Protein AF-A0A257EU86-F1 (afdb_monomer)

Structure (mmCIF, N/CA/C/O backbone):
data_AF-A0A257EU86-F1
#
_entry.id   AF-A0A257EU86-F1
#
loop_
_atom_site.group_PDB
_atom_site.id
_atom_site.type_symbol
_atom_site.label_atom_id
_atom_site.label_alt_id
_atom_site.label_comp_id
_atom_site.label_asym_id
_atom_site.label_entity_id
_atom_site.label_seq_id
_atom_site.pdbx_PDB_ins_code
_atom_site.Cartn_x
_atom_site.Cartn_y
_atom_site.Cartn_z
_atom_site.occupancy
_atom_site.B_iso_or_equiv
_atom_site.auth_seq_id
_atom_site.auth_comp_id
_atom_site.auth_asym_id
_atom_site.auth_atom_id
_atom_site.pdbx_PDB_model_num
ATOM 1 N N . GLN A 1 1 ? -18.609 0.715 5.852 1.00 55.66 1 GLN A N 1
ATOM 2 C CA . GLN A 1 1 ? -18.589 -0.524 5.042 1.00 55.66 1 GLN A CA 1
ATOM 3 C C . GLN A 1 1 ? -19.682 -0.435 3.979 1.00 55.66 1 GLN A C 1
ATOM 5 O O . GLN A 1 1 ? -20.826 -0.751 4.263 1.00 55.66 1 GLN A O 1
ATOM 10 N N . GLY A 1 2 ? -19.374 0.099 2.792 1.00 81.19 2 GLY A N 1
ATOM 11 C CA . GLY A 1 2 ? -20.399 0.385 1.772 1.00 81.19 2 GLY A CA 1
ATOM 12 C C . GLY A 1 2 ? -20.767 -0.801 0.871 1.00 81.19 2 GLY A C 1
ATOM 13 O O . GLY A 1 2 ? -21.903 -0.881 0.416 1.00 81.19 2 GLY A O 1
ATOM 14 N N . LEU A 1 3 ? -19.828 -1.725 0.640 1.00 92.44 3 LEU A N 1
ATOM 15 C CA . LEU A 1 3 ? -19.941 -2.770 -0.389 1.00 92.44 3 LEU A CA 1
ATOM 16 C C . LEU A 1 3 ? -20.330 -4.156 0.150 1.00 92.44 3 LEU A C 1
ATOM 18 O O . LEU A 1 3 ? -20.847 -4.980 -0.598 1.00 92.44 3 LEU A O 1
ATOM 22 N N . VAL A 1 4 ? -20.174 -4.390 1.457 1.00 91.38 4 VAL A N 1
ATOM 23 C CA . VAL A 1 4 ? -20.479 -5.679 2.110 1.00 91.38 4 VAL A CA 1
ATOM 24 C C . VAL A 1 4 ? -21.932 -6.108 1.881 1.00 91.38 4 VAL A C 1
ATOM 26 O O . VAL A 1 4 ? -22.194 -7.274 1.611 1.00 91.38 4 VAL A O 1
ATOM 29 N N . LYS A 1 5 ? -22.878 -5.158 1.890 1.00 93.75 5 LYS A N 1
ATOM 30 C CA . LYS A 1 5 ? -24.306 -5.410 1.611 1.00 93.75 5 LYS A CA 1
ATOM 31 C C . LYS A 1 5 ? -24.586 -5.970 0.209 1.00 93.75 5 LYS A C 1
ATOM 33 O O . LYS A 1 5 ? -25.672 -6.478 -0.036 1.00 93.75 5 LYS A O 1
ATOM 38 N N . HIS A 1 6 ? -23.623 -5.854 -0.702 1.00 95.69 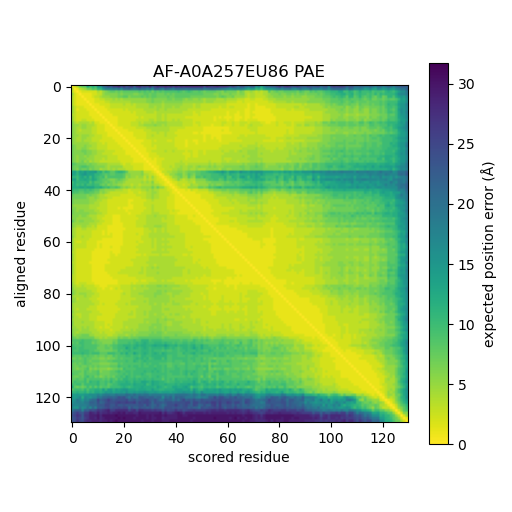6 HIS A N 1
ATOM 39 C CA . HIS A 1 6 ? -23.686 -6.385 -2.061 1.00 95.69 6 HIS A CA 1
ATOM 40 C C . HIS A 1 6 ? -22.841 -7.651 -2.238 1.00 95.69 6 HIS A C 1
ATOM 42 O O . HIS A 1 6 ? -22.692 -8.113 -3.363 1.00 95.69 6 HIS A O 1
ATOM 48 N N . ASN A 1 7 ? -22.284 -8.202 -1.153 1.00 94.81 7 ASN A N 1
ATOM 49 C CA . ASN A 1 7 ? -21.371 -9.342 -1.189 1.00 94.81 7 ASN A CA 1
ATOM 50 C C . ASN A 1 7 ? -20.125 -9.090 -2.066 1.00 94.81 7 ASN A C 1
ATOM 52 O O . ASN A 1 7 ? -19.689 -9.961 -2.814 1.00 94.81 7 ASN A O 1
ATOM 56 N N . ILE A 1 8 ? -19.572 -7.872 -1.993 1.00 96.38 8 ILE A N 1
ATOM 57 C CA . ILE A 1 8 ? -18.356 -7.470 -2.714 1.00 96.38 8 ILE A CA 1
ATOM 58 C C . ILE A 1 8 ? -17.229 -7.236 -1.701 1.00 96.38 8 ILE A C 1
ATOM 60 O O . ILE A 1 8 ? -17.312 -6.321 -0.874 1.00 96.38 8 ILE A O 1
ATOM 64 N N . GLY A 1 9 ? -16.184 -8.064 -1.787 1.00 95.12 9 GLY A N 1
ATOM 65 C CA . GLY A 1 9 ? -14.918 -7.888 -1.072 1.00 95.12 9 GLY A CA 1
ATOM 66 C C . GLY A 1 9 ? -14.025 -6.836 -1.735 1.00 95.12 9 GLY A C 1
ATOM 67 O O . GLY A 1 9 ? -14.156 -6.559 -2.928 1.00 95.12 9 GLY A O 1
ATOM 68 N N . VAL A 1 10 ? -13.125 -6.232 -0.958 1.00 96.31 10 VAL A N 1
ATOM 69 C CA . VAL A 1 10 ? -12.131 -5.269 -1.452 1.00 96.31 10 VAL A CA 1
ATOM 70 C C . VAL A 1 10 ? -10.781 -5.530 -0.804 1.00 96.31 10 VAL A C 1
ATOM 72 O O . VAL A 1 10 ? -10.711 -5.801 0.393 1.00 96.31 10 VAL A O 1
ATOM 75 N N . SER A 1 11 ? -9.722 -5.371 -1.591 1.00 97.62 11 SER A N 1
ATOM 76 C CA . SER A 1 11 ? -8.340 -5.521 -1.145 1.00 97.62 11 SER A CA 1
ATOM 77 C C . SER A 1 11 ? -7.503 -4.343 -1.632 1.00 97.62 11 SER A C 1
ATOM 79 O O . SER A 1 11 ? -7.744 -3.803 -2.714 1.00 97.62 11 SER A O 1
ATOM 81 N N . VAL A 1 12 ? -6.495 -3.965 -0.852 1.00 98.06 12 VAL A N 1
ATOM 82 C CA . VAL A 1 12 ? -5.415 -3.068 -1.260 1.00 98.06 12 VAL A CA 1
ATOM 83 C C . VAL A 1 12 ? -4.122 -3.871 -1.374 1.00 98.06 12 VAL A C 1
ATOM 85 O O . VAL A 1 12 ? -3.686 -4.529 -0.428 1.00 98.06 12 VAL A O 1
ATOM 88 N N . LEU A 1 13 ? -3.524 -3.833 -2.562 1.00 98.38 13 LEU A N 1
ATOM 89 C CA . LEU A 1 13 ? -2.209 -4.404 -2.826 1.00 98.38 13 LEU A CA 1
ATOM 90 C C . LEU A 1 13 ? -1.143 -3.347 -2.539 1.00 98.38 13 LEU A C 1
ATOM 92 O O . LEU A 1 13 ? -1.171 -2.272 -3.138 1.00 98.38 13 LEU A O 1
ATOM 96 N N . CYS A 1 14 ? -0.188 -3.670 -1.671 1.00 97.81 14 CYS A N 1
ATOM 97 C CA . CYS A 1 14 ? 0.927 -2.793 -1.317 1.00 97.81 14 CYS A CA 1
ATOM 98 C C . CYS A 1 14 ? 2.256 -3.477 -1.677 1.00 97.81 14 CYS A C 1
ATOM 100 O O . CYS A 1 14 ? 2.891 -4.080 -0.806 1.00 97.81 14 CYS A O 1
ATOM 102 N N . PRO A 1 15 ? 2.673 -3.448 -2.955 1.00 96.12 15 PRO A N 1
ATOM 103 C CA . PRO A 1 15 ? 3.945 -4.018 -3.357 1.00 96.12 15 PRO A CA 1
ATOM 104 C C . PRO A 1 15 ? 5.101 -3.055 -3.045 1.00 96.12 15 PRO A C 1
ATOM 106 O O . PRO A 1 15 ? 4.916 -1.839 -3.021 1.00 96.12 15 PRO A O 1
ATOM 109 N N . ALA A 1 16 ? 6.300 -3.603 -2.848 1.00 94.94 16 ALA A N 1
ATOM 110 C CA . ALA A 1 16 ? 7.552 -2.857 -2.880 1.00 94.94 16 ALA A CA 1
ATOM 111 C C . ALA A 1 16 ? 8.192 -2.969 -4.280 1.00 94.94 16 ALA A C 1
ATOM 113 O O . ALA A 1 16 ? 7.577 -2.584 -5.274 1.00 94.94 16 ALA A O 1
ATOM 114 N N . ASN A 1 17 ? 9.418 -3.484 -4.381 1.00 96.94 17 ASN A N 1
ATOM 115 C CA . ASN A 1 17 ? 10.158 -3.528 -5.639 1.00 96.94 17 ASN A CA 1
ATOM 116 C C . ASN A 1 17 ? 9.654 -4.637 -6.582 1.00 96.94 17 ASN A C 1
ATOM 118 O O . ASN A 1 17 ? 9.836 -5.820 -6.301 1.00 96.94 17 ASN A O 1
ATOM 122 N N . ILE A 1 18 ? 9.088 -4.258 -7.732 1.00 97.69 18 ILE A N 1
ATOM 123 C CA . ILE A 1 18 ? 8.629 -5.184 -8.779 1.00 97.69 18 ILE A CA 1
ATOM 124 C C . ILE A 1 18 ? 9.486 -5.030 -10.025 1.00 97.69 18 ILE A C 1
ATOM 126 O O . ILE A 1 18 ? 9.720 -3.912 -10.495 1.00 97.69 18 ILE A O 1
ATOM 130 N N . LYS A 1 19 ? 9.852 -6.165 -10.626 1.00 98.00 19 LYS A N 1
ATOM 131 C CA . LYS A 1 19 ? 10.518 -6.206 -11.924 1.00 98.00 19 LYS A CA 1
ATOM 132 C C . LYS A 1 19 ? 9.551 -5.823 -13.039 1.00 98.00 19 LYS A C 1
ATOM 134 O O . LYS A 1 19 ? 8.875 -6.653 -13.638 1.00 98.00 19 LYS A O 1
ATOM 139 N N . SER A 1 20 ? 9.455 -4.519 -13.263 1.00 96.19 20 SER A N 1
ATOM 140 C CA . SER A 1 20 ? 8.508 -3.886 -14.176 1.00 96.19 20 SER A CA 1
ATOM 141 C C . SER A 1 20 ? 9.143 -2.712 -14.917 1.00 96.19 20 SER A C 1
ATOM 143 O O . SER A 1 20 ? 10.255 -2.279 -14.610 1.00 96.19 20 SER A O 1
ATOM 145 N N . ASN A 1 21 ? 8.385 -2.145 -15.854 1.00 96.00 21 ASN A N 1
ATOM 146 C CA . ASN A 1 21 ? 8.792 -0.973 -16.627 1.00 96.00 21 ASN A CA 1
ATOM 147 C C . ASN A 1 21 ? 8.389 0.348 -15.944 1.00 96.00 21 ASN A C 1
ATOM 149 O O . ASN A 1 21 ? 8.256 1.367 -16.615 1.00 96.00 21 ASN A O 1
ATOM 153 N N . ILE A 1 22 ? 8.163 0.367 -14.622 1.00 95.38 22 ILE A N 1
ATOM 154 C CA . ILE A 1 22 ? 7.715 1.581 -13.914 1.00 95.38 22 ILE A CA 1
ATOM 155 C C . ILE A 1 22 ? 8.723 2.738 -14.013 1.00 95.38 22 ILE A C 1
ATOM 157 O O . ILE A 1 22 ? 8.323 3.899 -14.004 1.00 95.38 22 ILE A O 1
ATOM 161 N N . ALA A 1 23 ? 10.011 2.435 -14.207 1.00 93.94 23 ALA A N 1
ATOM 162 C CA . ALA A 1 23 ? 11.043 3.430 -14.511 1.00 93.94 23 ALA A CA 1
ATOM 163 C C . ALA A 1 23 ? 10.736 4.256 -15.777 1.00 93.94 23 ALA A C 1
ATOM 165 O O . ALA A 1 23 ? 11.204 5.381 -15.911 1.00 93.94 23 ALA A O 1
ATOM 166 N N . GLU A 1 24 ? 9.927 3.721 -16.693 1.00 93.12 24 GLU A N 1
ATOM 167 C CA . GLU A 1 24 ? 9.566 4.349 -17.964 1.00 93.12 24 GLU A CA 1
ATOM 168 C C . GLU A 1 24 ? 8.200 5.051 -17.926 1.00 93.12 24 GLU A C 1
ATOM 170 O O . GLU A 1 24 ? 7.701 5.483 -18.966 1.00 93.12 24 GLU A O 1
ATOM 175 N N . ALA A 1 25 ? 7.571 5.175 -16.749 1.00 92.25 25 ALA A N 1
ATOM 176 C CA . ALA A 1 25 ? 6.204 5.684 -16.611 1.00 92.25 25 ALA A CA 1
ATOM 177 C C . ALA A 1 25 ? 5.997 7.078 -17.231 1.00 92.25 25 ALA A C 1
ATOM 179 O O . ALA A 1 25 ? 4.903 7.388 -17.706 1.00 92.25 25 ALA A O 1
ATOM 180 N N . SER A 1 26 ? 7.043 7.906 -17.286 1.00 89.06 26 SER A N 1
ATOM 181 C CA . SER A 1 26 ? 6.995 9.228 -17.915 1.00 89.06 26 SER A CA 1
ATOM 182 C C . SER A 1 26 ? 6.646 9.192 -19.402 1.00 89.06 26 SER A C 1
ATOM 184 O O . SER A 1 26 ? 5.953 10.090 -19.879 1.00 89.06 26 SER A O 1
ATOM 186 N N . LYS A 1 27 ? 7.027 8.130 -20.126 1.00 89.62 27 LYS A N 1
ATOM 187 C CA . LYS A 1 27 ? 6.702 7.950 -21.552 1.00 89.62 27 LYS A CA 1
ATOM 188 C C . LYS A 1 27 ? 5.196 7.844 -21.802 1.00 89.62 27 LYS A C 1
ATOM 190 O O . LYS A 1 27 ? 4.739 8.090 -22.913 1.00 89.62 27 LYS A O 1
ATOM 195 N N . LEU A 1 28 ? 4.431 7.472 -20.774 1.00 91.75 28 LEU A N 1
ATOM 196 C CA . LEU A 1 28 ? 2.979 7.320 -20.827 1.00 91.75 28 LEU A CA 1
ATOM 197 C C . LEU A 1 28 ? 2.230 8.545 -20.279 1.00 91.75 28 LEU A C 1
ATOM 199 O O . LEU A 1 28 ? 0.998 8.534 -20.259 1.00 91.75 28 LEU A O 1
ATOM 203 N N . ARG A 1 29 ? 2.928 9.600 -19.826 1.00 91.44 29 ARG A N 1
ATOM 204 C CA . ARG A 1 29 ? 2.273 10.795 -19.276 1.00 91.44 29 ARG A CA 1
ATOM 205 C C . ARG A 1 29 ? 1.476 11.516 -20.380 1.00 91.44 29 ARG A C 1
ATOM 207 O O . ARG A 1 29 ? 2.065 11.928 -21.380 1.00 91.44 29 ARG A O 1
ATOM 214 N N . PRO A 1 30 ? 0.162 11.756 -20.196 1.00 94.38 30 PRO A N 1
ATOM 215 C CA . PRO A 1 30 ? -0.616 12.545 -21.146 1.00 94.38 30 PRO A CA 1
ATOM 216 C C . PRO A 1 30 ? -0.084 13.976 -21.280 1.00 94.38 30 PRO A C 1
ATOM 218 O O . PRO A 1 30 ? 0.196 14.634 -20.277 1.00 94.38 30 PRO A O 1
ATOM 221 N N . ALA A 1 31 ? -0.030 14.490 -22.512 1.00 92.62 31 ALA A N 1
ATOM 222 C CA . ALA A 1 31 ? 0.545 15.805 -22.820 1.00 92.62 31 ALA A CA 1
ATOM 223 C C . ALA A 1 31 ? -0.099 16.966 -22.038 1.00 92.62 31 ALA A C 1
ATOM 225 O O . ALA A 1 31 ? 0.583 17.928 -21.692 1.00 92.62 31 ALA A O 1
ATOM 226 N N . ALA A 1 32 ? -1.390 16.858 -21.703 1.00 96.00 32 ALA A N 1
ATOM 227 C CA . ALA A 1 32 ? -2.111 17.853 -20.906 1.00 96.00 32 ALA A CA 1
ATOM 228 C C . ALA A 1 32 ? -1.527 18.058 -19.494 1.00 96.00 32 ALA A C 1
ATOM 230 O O . ALA A 1 32 ? -1.750 19.103 -18.891 1.00 96.00 32 ALA A O 1
ATOM 231 N N . PHE A 1 33 ? -0.772 17.086 -18.974 1.00 91.38 33 PHE A N 1
ATOM 232 C CA . PHE A 1 33 ? -0.119 17.167 -17.665 1.00 91.38 33 PHE A CA 1
ATOM 233 C C . PHE A 1 33 ? 1.342 17.637 -17.739 1.00 91.38 33 PHE A C 1
ATOM 235 O O . PHE A 1 33 ? 2.010 17.681 -16.710 1.00 91.38 33 PHE A O 1
ATOM 242 N N . GLY A 1 34 ? 1.828 18.012 -18.930 1.00 84.12 34 GLY A N 1
ATOM 243 C CA . GLY A 1 34 ? 3.113 18.684 -19.125 1.00 84.12 34 GLY A CA 1
ATOM 244 C C . GLY A 1 34 ? 4.331 17.932 -18.574 1.00 84.12 34 GLY A C 1
ATOM 245 O O . GLY A 1 34 ? 4.387 16.703 -18.574 1.00 84.12 34 GLY A O 1
ATOM 246 N N . GLN A 1 35 ? 5.335 18.695 -18.133 1.00 82.88 35 GLN A N 1
ATOM 247 C CA . GLN A 1 35 ? 6.552 18.174 -17.503 1.00 82.88 35 GLN A CA 1
ATOM 248 C C . GLN A 1 35 ? 6.301 17.827 -16.026 1.00 82.88 35 GLN A C 1
ATOM 250 O O . GLN A 1 35 ? 5.588 18.549 -15.334 1.00 82.88 35 GLN A O 1
ATOM 255 N N . SER A 1 36 ? 6.921 16.755 -15.518 1.00 84.56 36 SER A N 1
ATOM 256 C CA . SER A 1 36 ? 6.797 16.333 -14.108 1.00 84.56 36 SER A CA 1
ATOM 257 C C . SER A 1 36 ? 7.370 17.307 -13.087 1.00 84.56 36 SER A C 1
ATOM 259 O O . SER A 1 36 ? 6.955 17.270 -11.932 1.00 84.56 36 SER A O 1
ATOM 261 N N . GLY A 1 37 ? 8.402 18.062 -13.464 1.00 86.06 37 GLY A N 1
ATOM 262 C CA . GLY A 1 37 ? 9.314 18.695 -12.508 1.00 86.06 37 GLY A CA 1
ATOM 263 C C . GLY A 1 37 ? 10.407 17.763 -11.958 1.00 86.06 37 GLY A C 1
ATOM 264 O O . GLY A 1 37 ? 11.228 18.218 -11.166 1.00 86.06 37 GLY A O 1
ATOM 265 N N . TYR A 1 38 ? 10.463 16.495 -12.385 1.00 83.75 38 TYR A N 1
ATOM 266 C CA . TYR A 1 38 ? 11.580 15.589 -12.097 1.00 83.75 38 TYR A CA 1
ATOM 267 C C . TYR A 1 38 ? 12.598 15.605 -13.242 1.00 83.75 38 TYR A C 1
ATOM 269 O O . TYR A 1 38 ? 12.251 15.853 -14.398 1.00 83.75 38 TYR A O 1
ATOM 277 N N . VAL A 1 39 ? 13.864 15.322 -12.923 1.00 86.38 39 VAL A N 1
ATOM 278 C CA . VAL A 1 39 ? 14.878 15.044 -13.946 1.00 86.38 39 VAL A CA 1
ATOM 279 C C . VAL A 1 39 ? 14.544 13.690 -14.559 1.00 86.38 39 VAL A C 1
ATOM 281 O O . VAL A 1 39 ? 14.615 12.669 -13.883 1.00 86.38 39 VAL A O 1
ATOM 284 N N . GLU A 1 40 ? 14.155 13.699 -15.828 1.00 83.94 40 GLU A N 1
ATOM 285 C CA . GLU A 1 40 ? 13.798 12.504 -16.587 1.00 83.94 40 GLU A CA 1
ATOM 286 C C . GLU A 1 40 ? 14.718 12.421 -17.809 1.00 83.94 40 GLU A C 1
ATOM 288 O O . GLU A 1 40 ? 14.534 13.114 -18.808 1.00 83.94 40 GLU A O 1
ATOM 293 N N . ASN A 1 41 ? 15.756 11.598 -17.705 1.00 89.31 41 ASN A N 1
ATOM 294 C CA . ASN A 1 41 ? 16.686 11.294 -18.789 1.00 89.31 41 ASN A CA 1
ATOM 295 C C . ASN A 1 41 ? 17.061 9.800 -18.785 1.00 89.31 41 ASN A C 1
ATOM 297 O O . ASN A 1 41 ? 16.693 9.052 -17.874 1.00 89.31 41 ASN A O 1
ATOM 301 N N . GLU A 1 42 ? 17.798 9.355 -19.802 1.00 91.56 42 GLU A N 1
ATOM 302 C CA . GLU A 1 42 ? 18.191 7.946 -19.945 1.00 91.56 42 GLU A CA 1
ATOM 303 C C . GLU A 1 42 ? 18.976 7.420 -18.734 1.00 91.56 42 GLU A C 1
ATOM 305 O O . GLU A 1 42 ? 18.773 6.281 -18.323 1.00 91.56 42 GLU A O 1
ATOM 310 N N . GLU A 1 43 ? 19.804 8.260 -18.110 1.00 94.19 43 GLU A N 1
ATOM 311 C CA . GLU A 1 43 ? 20.584 7.904 -16.922 1.00 94.19 43 GLU A CA 1
ATOM 312 C C . GLU A 1 43 ? 19.684 7.649 -15.705 1.00 94.19 43 GLU A C 1
ATOM 314 O O . GLU A 1 43 ? 19.827 6.629 -15.030 1.00 94.19 43 GLU A O 1
ATOM 319 N N . THR A 1 44 ? 18.697 8.517 -15.454 1.00 92.81 44 THR A N 1
ATOM 320 C CA . THR A 1 44 ? 17.729 8.325 -14.360 1.00 92.81 44 THR A CA 1
ATOM 321 C C . THR A 1 44 ? 16.876 7.074 -14.562 1.00 92.81 44 THR A C 1
ATOM 323 O O . THR A 1 44 ? 16.626 6.334 -13.611 1.00 92.81 44 THR A O 1
ATOM 326 N N . VAL A 1 45 ? 16.488 6.784 -15.808 1.00 93.56 45 VAL A N 1
ATOM 327 C CA . VAL A 1 45 ? 15.711 5.587 -16.153 1.00 93.56 45 VAL A CA 1
ATOM 328 C C . VAL A 1 45 ? 16.564 4.333 -15.954 1.00 93.56 45 VAL A C 1
ATOM 330 O O . VAL A 1 45 ? 16.121 3.388 -15.300 1.00 93.56 45 VAL A O 1
ATOM 333 N N . ALA A 1 46 ? 17.811 4.335 -16.434 1.00 95.19 46 ALA A N 1
ATOM 334 C CA . ALA A 1 46 ? 18.754 3.235 -16.239 1.00 95.19 46 ALA A CA 1
ATOM 335 C C . ALA A 1 46 ? 19.055 2.983 -14.752 1.00 95.19 46 ALA A C 1
ATOM 337 O O . ALA A 1 46 ? 19.078 1.831 -14.311 1.00 95.19 46 ALA A O 1
ATOM 338 N N . SER A 1 47 ? 19.218 4.049 -13.963 1.00 95.56 47 SER A N 1
ATOM 339 C CA . SER A 1 47 ? 19.404 3.963 -12.513 1.00 95.56 47 SER A CA 1
ATOM 340 C C . SER A 1 47 ? 18.218 3.268 -11.839 1.00 95.56 47 SER A C 1
ATOM 342 O O . SER A 1 47 ? 18.412 2.305 -11.097 1.00 95.56 47 SER A O 1
ATOM 344 N N . LEU A 1 48 ? 16.982 3.656 -12.163 1.00 9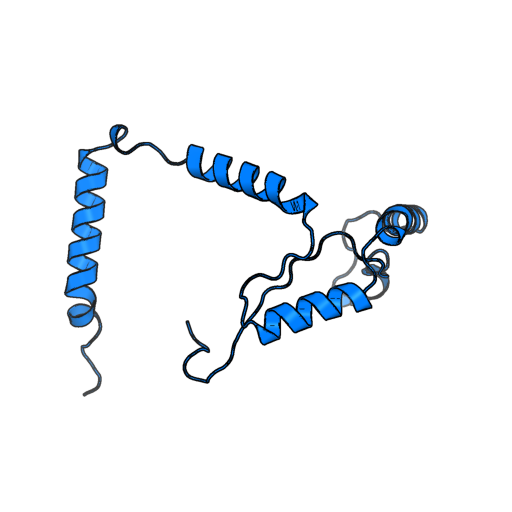5.31 48 LEU A N 1
ATOM 345 C CA . LEU A 1 48 ? 15.788 2.998 -11.628 1.00 95.31 48 LEU A CA 1
ATOM 346 C C . LEU A 1 48 ? 15.676 1.533 -12.081 1.00 95.31 48 LEU A C 1
ATOM 348 O O . LEU A 1 48 ? 15.380 0.660 -11.264 1.00 95.31 48 LEU A O 1
ATOM 352 N N . HIS A 1 49 ? 15.956 1.221 -13.351 1.00 96.00 49 HIS A N 1
ATOM 353 C CA . HIS A 1 49 ? 15.973 -0.168 -13.830 1.00 96.00 49 HIS A CA 1
ATOM 354 C C . HIS A 1 49 ? 16.984 -1.045 -13.087 1.00 96.00 49 HIS A C 1
ATOM 356 O O . HIS A 1 49 ? 16.694 -2.219 -12.852 1.00 96.00 49 HIS A O 1
ATOM 362 N N . SER A 1 50 ? 18.129 -0.486 -12.676 1.00 96.12 50 SER A N 1
ATOM 363 C CA . SER A 1 50 ? 19.141 -1.224 -11.909 1.00 96.12 50 SER A CA 1
ATOM 364 C C . SER A 1 50 ? 18.621 -1.728 -10.558 1.00 96.12 50 SER A C 1
ATOM 366 O O . SER A 1 50 ? 19.105 -2.735 -10.054 1.00 96.12 50 SER A O 1
ATOM 368 N N . ILE A 1 51 ? 17.590 -1.082 -10.002 1.00 96.31 51 ILE A N 1
ATOM 369 C CA . ILE A 1 51 ? 16.913 -1.519 -8.778 1.00 96.31 51 ILE A CA 1
ATOM 370 C C . ILE A 1 51 ? 15.759 -2.463 -9.128 1.00 96.31 51 ILE A C 1
ATOM 372 O O . ILE A 1 51 ? 15.659 -3.556 -8.565 1.00 96.31 51 ILE A O 1
ATOM 376 N N . HIS A 1 52 ? 14.905 -2.082 -10.084 1.00 96.50 52 HIS A N 1
ATOM 377 C CA . HIS A 1 52 ? 13.718 -2.863 -10.446 1.00 96.50 52 HIS A CA 1
ATOM 378 C C . HIS A 1 52 ? 14.047 -4.269 -10.957 1.00 96.50 52 HIS A C 1
ATOM 380 O O . HIS A 1 52 ? 13.267 -5.189 -10.733 1.00 96.50 52 HIS A O 1
ATOM 386 N N . ILE A 1 53 ? 15.208 -4.483 -11.586 1.00 96.88 53 ILE A N 1
ATOM 387 C CA . ILE A 1 53 ? 15.618 -5.813 -12.070 1.00 96.88 53 ILE A CA 1
ATOM 388 C C . ILE A 1 53 ? 15.722 -6.869 -10.957 1.00 96.88 53 ILE A C 1
ATOM 390 O O . ILE A 1 53 ? 15.582 -8.060 -11.231 1.00 96.88 53 ILE A O 1
ATOM 394 N N . HIS A 1 54 ? 15.927 -6.433 -9.712 1.00 96.94 54 HIS A N 1
ATOM 395 C CA . HIS A 1 54 ? 15.971 -7.285 -8.523 1.00 96.94 54 HIS A CA 1
ATOM 396 C C . HIS A 1 54 ? 14.610 -7.433 -7.828 1.00 96.94 54 HIS A C 1
ATOM 398 O O . HIS A 1 54 ? 14.530 -8.041 -6.763 1.00 96.94 54 HIS A O 1
ATOM 404 N N . GLY A 1 55 ? 13.552 -6.847 -8.389 1.00 97.31 55 GLY A N 1
ATOM 405 C CA . GLY A 1 55 ? 12.207 -6.927 -7.842 1.00 97.31 55 GLY A CA 1
ATOM 406 C C . GLY A 1 55 ? 11.564 -8.299 -8.027 1.00 97.31 55 GLY A C 1
ATOM 407 O O . GLY A 1 55 ? 12.012 -9.121 -8.828 1.00 97.31 55 GLY A O 1
ATOM 408 N N . MET A 1 56 ? 10.467 -8.522 -7.304 1.00 98.31 56 MET A N 1
ATOM 409 C CA . MET A 1 56 ? 9.635 -9.713 -7.471 1.00 98.31 56 MET A CA 1
ATOM 410 C C . MET A 1 56 ? 9.097 -9.793 -8.907 1.00 98.31 56 MET A C 1
ATOM 412 O O . MET A 1 56 ? 8.740 -8.773 -9.508 1.00 98.31 56 MET A O 1
ATOM 416 N N . GLU A 1 57 ? 9.019 -11.009 -9.451 1.00 98.38 57 GLU A N 1
ATOM 417 C CA . GLU A 1 57 ? 8.429 -11.247 -10.769 1.00 98.38 57 GLU A CA 1
ATOM 418 C C . GLU A 1 57 ? 6.910 -10.964 -10.742 1.00 98.38 57 GLU A C 1
ATOM 420 O O . GLU A 1 57 ? 6.222 -11.387 -9.807 1.00 98.38 57 GLU A O 1
ATOM 425 N N . PRO A 1 58 ? 6.332 -10.303 -11.764 1.00 98.12 58 PRO A N 1
ATOM 426 C CA . PRO A 1 58 ? 4.908 -9.952 -11.771 1.00 98.12 58 PRO A CA 1
ATOM 427 C C . PRO A 1 58 ? 3.948 -11.141 -11.613 1.00 98.12 58 PRO A C 1
ATOM 429 O O . PRO A 1 58 ? 2.888 -10.999 -11.007 1.00 98.12 58 PRO A O 1
ATOM 432 N N . VAL A 1 59 ? 4.315 -12.319 -12.129 1.00 98.44 59 VAL A N 1
ATOM 433 C CA . VAL A 1 59 ? 3.506 -13.543 -11.983 1.00 98.44 59 VAL A CA 1
ATOM 434 C C . VAL A 1 59 ? 3.450 -13.987 -10.523 1.00 98.44 59 VAL A C 1
ATOM 436 O O . VAL A 1 59 ? 2.375 -14.303 -10.025 1.00 98.44 59 VAL A O 1
ATOM 439 N N . GLN A 1 60 ? 4.574 -13.920 -9.810 1.00 98.38 60 GLN A N 1
ATOM 440 C CA . GLN A 1 60 ? 4.623 -14.236 -8.385 1.00 98.38 60 GLN A CA 1
ATOM 441 C C . GLN A 1 60 ? 3.793 -13.235 -7.563 1.00 98.38 60 GLN A C 1
ATOM 443 O O . GLN A 1 60 ? 3.046 -13.629 -6.670 1.00 98.38 60 GLN A O 1
ATOM 448 N N . LEU A 1 61 ? 3.842 -11.940 -7.904 1.00 98.31 61 LEU A N 1
ATOM 449 C CA . LEU A 1 61 ? 2.959 -10.939 -7.294 1.00 98.31 61 LEU A CA 1
ATOM 450 C C . LEU A 1 61 ? 1.478 -11.303 -7.495 1.00 98.31 61 LEU A C 1
ATOM 452 O O . LEU A 1 61 ? 0.687 -11.208 -6.556 1.00 98.31 61 LEU A O 1
ATOM 456 N N . ALA A 1 62 ? 1.102 -11.731 -8.703 1.00 98.31 62 ALA A N 1
ATOM 457 C CA . ALA A 1 62 ? -0.270 -12.113 -9.025 1.00 98.31 62 ALA A CA 1
ATOM 458 C C . ALA A 1 62 ? -0.757 -13.325 -8.211 1.00 98.31 62 ALA A C 1
ATOM 460 O O . ALA A 1 62 ? -1.926 -13.363 -7.826 1.00 98.31 62 ALA A O 1
ATOM 461 N N . GLU A 1 63 ? 0.121 -14.281 -7.893 1.00 98.69 63 GLU A N 1
ATOM 462 C CA . GLU A 1 63 ? -0.205 -15.412 -7.014 1.00 98.69 63 GLU A CA 1
ATOM 463 C C . GLU A 1 63 ? -0.579 -14.940 -5.601 1.00 98.69 63 GLU A C 1
ATOM 465 O O . GLU A 1 63 ? -1.603 -15.367 -5.062 1.00 98.69 63 GLU A O 1
ATOM 470 N N . TYR A 1 64 ? 0.178 -13.997 -5.027 1.00 98.44 64 TYR A N 1
ATOM 471 C CA . TYR A 1 64 ? -0.156 -13.404 -3.726 1.00 98.44 64 TYR A CA 1
ATOM 472 C C . TYR A 1 64 ? -1.451 -12.589 -3.764 1.00 98.44 64 TYR A C 1
ATOM 474 O O . TYR A 1 64 ? -2.248 -12.651 -2.827 1.00 98.44 64 TYR A O 1
ATOM 482 N N . VAL A 1 65 ? -1.692 -11.854 -4.855 1.00 98.44 65 VAL A N 1
ATOM 483 C CA . VAL A 1 65 ? -2.949 -11.119 -5.063 1.00 98.44 65 VAL A CA 1
ATOM 484 C C . VAL A 1 65 ? -4.134 -12.077 -5.089 1.00 98.44 65 VAL A C 1
ATOM 486 O O . VAL A 1 65 ? -5.109 -11.860 -4.374 1.00 98.44 65 VAL A O 1
ATOM 489 N N . LYS A 1 66 ? -4.043 -13.155 -5.876 1.00 98.62 66 LYS A N 1
ATOM 490 C CA . LYS A 1 66 ? -5.087 -14.179 -5.961 1.00 98.62 66 LYS A CA 1
ATOM 491 C C . LYS A 1 66 ? -5.376 -14.781 -4.587 1.00 98.62 66 LYS A C 1
ATOM 493 O O . LYS A 1 66 ? -6.538 -14.830 -4.196 1.00 98.62 66 LYS A O 1
ATOM 498 N N . ALA A 1 67 ? -4.337 -15.179 -3.852 1.00 98.56 67 ALA A N 1
ATOM 499 C CA . ALA A 1 67 ? -4.492 -15.749 -2.518 1.00 98.56 67 ALA A CA 1
ATOM 500 C C . ALA A 1 67 ? -5.187 -14.775 -1.547 1.00 98.56 67 ALA A C 1
ATOM 502 O O . ALA A 1 67 ? -6.089 -15.179 -0.818 1.00 98.56 67 ALA A O 1
ATOM 503 N N . GLY A 1 68 ? -4.822 -13.488 -1.575 1.00 98.25 68 GLY A N 1
ATOM 504 C CA . GLY A 1 68 ? -5.468 -12.465 -0.748 1.00 98.25 68 GLY A CA 1
ATOM 505 C C . GLY A 1 68 ? -6.933 -12.220 -1.120 1.00 98.25 68 GLY A C 1
ATOM 506 O O . GLY A 1 68 ? -7.772 -12.097 -0.232 1.00 98.25 68 GLY A O 1
ATOM 507 N N . ILE A 1 69 ? -7.267 -12.223 -2.415 1.00 98.06 69 ILE A N 1
ATOM 508 C CA . ILE A 1 69 ? -8.660 -12.122 -2.883 1.00 98.06 69 ILE A CA 1
ATOM 509 C C . ILE A 1 69 ? -9.477 -13.336 -2.420 1.00 98.06 69 ILE A C 1
ATOM 511 O O . ILE A 1 69 ? -10.570 -13.165 -1.886 1.00 98.06 69 ILE A O 1
ATOM 515 N N . GLU A 1 70 ? -8.956 -14.556 -2.595 1.00 98.25 70 GLU A N 1
ATOM 516 C CA . GLU A 1 70 ? -9.632 -15.799 -2.189 1.00 98.25 70 GLU A CA 1
ATOM 517 C C . GLU A 1 70 ? -9.857 -15.876 -0.673 1.00 98.25 70 GLU A C 1
ATOM 519 O O . GLU A 1 70 ? -10.879 -16.395 -0.228 1.00 98.25 70 GLU A O 1
ATOM 524 N N . ALA A 1 71 ? -8.937 -15.316 0.115 1.00 98.06 71 ALA A N 1
ATOM 525 C CA . ALA A 1 71 ? -9.055 -15.200 1.566 1.00 98.06 71 ALA A CA 1
ATOM 526 C C . ALA A 1 71 ? -9.867 -13.971 2.032 1.00 98.06 71 ALA A C 1
ATOM 528 O O . ALA A 1 71 ? -10.080 -13.803 3.231 1.00 98.06 71 ALA A O 1
ATOM 529 N N . ASN A 1 72 ? -10.354 -13.130 1.107 1.00 96.81 72 ASN A N 1
ATOM 530 C CA . ASN A 1 72 ? -11.038 -11.863 1.394 1.00 96.81 72 ASN A CA 1
ATOM 531 C C . ASN A 1 72 ? -10.227 -10.941 2.335 1.00 96.81 72 ASN A C 1
ATOM 533 O O . ASN A 1 72 ? -10.774 -10.288 3.227 1.00 96.81 72 ASN A O 1
ATOM 537 N N . GLU A 1 73 ? -8.909 -10.903 2.133 1.00 97.69 73 GLU A N 1
ATOM 538 C CA . GLU A 1 73 ? -7.972 -10.082 2.898 1.00 97.69 73 GLU A CA 1
ATOM 539 C C . GLU A 1 73 ? -8.029 -8.622 2.447 1.00 97.69 73 GLU A C 1
ATOM 541 O O . GLU A 1 73 ? -7.936 -8.315 1.254 1.00 97.69 73 GLU A O 1
ATOM 546 N N . LEU A 1 74 ? -8.125 -7.694 3.404 1.00 96.62 74 LEU A N 1
ATOM 547 C CA . LEU A 1 74 ? -8.117 -6.265 3.085 1.00 96.62 74 LEU A CA 1
ATOM 548 C C . LEU A 1 74 ? -6.726 -5.794 2.644 1.00 96.62 74 LEU A C 1
ATOM 550 O O . LEU A 1 74 ? -6.634 -5.003 1.713 1.00 96.62 74 LEU A O 1
ATOM 554 N N . TYR A 1 75 ? -5.654 -6.257 3.289 1.00 98.19 75 TYR A N 1
ATOM 555 C CA . TYR A 1 75 ? -4.282 -5.827 3.004 1.00 98.19 75 TYR A CA 1
ATOM 556 C C . TYR A 1 75 ? -3.458 -6.977 2.429 1.00 98.19 75 TYR A C 1
ATOM 558 O O . TYR A 1 75 ? -3.262 -7.994 3.088 1.00 98.19 75 TYR A O 1
ATOM 566 N N . ILE A 1 76 ? -2.908 -6.784 1.230 1.00 98.50 76 ILE A N 1
ATOM 567 C CA . ILE A 1 76 ? -2.003 -7.737 0.580 1.00 98.50 76 ILE A CA 1
ATOM 568 C C . ILE A 1 76 ? -0.620 -7.085 0.505 1.00 98.50 76 ILE A C 1
ATOM 570 O O . ILE A 1 76 ? -0.369 -6.235 -0.350 1.00 98.50 76 ILE A O 1
ATOM 574 N N . ILE A 1 77 ? 0.273 -7.463 1.424 1.00 98.00 77 ILE A N 1
ATOM 575 C CA . ILE A 1 77 ? 1.636 -6.914 1.548 1.00 98.00 77 ILE A CA 1
ATOM 576 C C . ILE A 1 77 ? 2.650 -8.062 1.395 1.00 98.00 77 ILE A C 1
ATOM 578 O O . ILE A 1 77 ? 3.081 -8.638 2.395 1.00 98.00 77 ILE A O 1
ATOM 582 N N . PRO A 1 78 ? 3.025 -8.449 0.161 1.00 96.81 78 PRO A N 1
ATOM 583 C CA . PRO A 1 78 ? 3.817 -9.655 -0.094 1.00 96.81 78 PRO A CA 1
ATOM 584 C C . PRO A 1 78 ? 5.335 -9.435 0.082 1.00 96.81 78 PRO A C 1
ATOM 586 O O . PRO A 1 78 ? 6.129 -9.926 -0.711 1.00 96.81 78 PRO A O 1
ATOM 589 N N . TYR A 1 79 ? 5.739 -8.678 1.108 1.00 97.06 79 TYR A N 1
ATOM 590 C CA . TYR A 1 79 ? 7.129 -8.270 1.355 1.00 97.06 79 TYR A CA 1
ATOM 591 C C . TYR A 1 79 ? 7.488 -8.456 2.833 1.00 97.06 79 TYR A C 1
ATOM 593 O O . TYR A 1 79 ? 7.201 -7.574 3.650 1.00 97.06 79 TYR A O 1
ATOM 601 N N . PRO A 1 80 ? 8.063 -9.610 3.219 1.00 96.06 80 PRO A N 1
ATOM 602 C CA . PRO A 1 80 ? 8.337 -9.917 4.622 1.00 96.06 80 PRO A CA 1
ATOM 603 C C . PRO A 1 80 ? 9.297 -8.917 5.281 1.00 96.06 80 PRO A C 1
ATOM 605 O O . PRO A 1 80 ? 9.135 -8.601 6.460 1.00 96.06 80 PRO A O 1
ATOM 608 N N . GLU A 1 81 ? 10.250 -8.369 4.530 1.00 95.75 81 GLU A N 1
ATOM 609 C CA . GLU A 1 81 ? 11.208 -7.366 4.995 1.00 95.75 81 GLU A CA 1
ATOM 610 C C . GLU A 1 81 ? 10.551 -6.035 5.397 1.00 95.75 81 GLU A C 1
ATOM 612 O O . GLU A 1 81 ? 11.120 -5.288 6.191 1.00 95.75 81 GLU A O 1
ATOM 617 N N . ALA A 1 82 ? 9.333 -5.749 4.923 1.00 96.31 82 ALA A N 1
ATOM 618 C CA . ALA A 1 82 ? 8.600 -4.542 5.302 1.00 96.31 82 ALA A CA 1
ATOM 619 C C . ALA A 1 82 ? 8.032 -4.612 6.732 1.00 96.31 82 ALA A C 1
ATOM 621 O O . ALA A 1 82 ? 7.677 -3.581 7.304 1.00 96.31 82 ALA A O 1
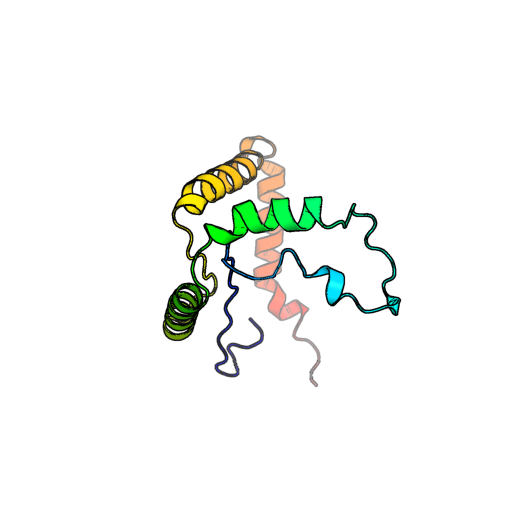ATOM 622 N N . LYS A 1 83 ? 7.929 -5.811 7.323 1.00 96.88 83 LYS A N 1
ATOM 623 C CA . LYS A 1 83 ? 7.196 -6.043 8.577 1.00 96.88 83 LYS A CA 1
ATOM 624 C C . LYS A 1 83 ? 7.735 -5.238 9.757 1.00 96.88 83 LYS A C 1
ATOM 626 O O . LYS A 1 83 ? 6.954 -4.585 10.445 1.00 96.88 83 LYS A O 1
ATOM 631 N N . GLU A 1 84 ? 9.043 -5.282 9.992 1.00 98.12 84 GLU A N 1
ATOM 632 C CA . GLU A 1 84 ? 9.639 -4.582 11.137 1.00 98.12 84 GLU A CA 1
ATOM 633 C C . GLU A 1 84 ? 9.645 -3.065 10.918 1.00 98.12 84 GLU A C 1
ATOM 635 O O . GLU A 1 84 ? 9.276 -2.323 11.819 1.00 98.12 84 GLU A O 1
ATOM 640 N N . GLY A 1 85 ? 9.905 -2.594 9.692 1.00 97.56 85 GLY A N 1
ATOM 641 C CA . GLY A 1 85 ? 9.806 -1.165 9.372 1.00 97.56 85 GLY A CA 1
ATOM 642 C C . GLY A 1 85 ? 8.392 -0.600 9.560 1.00 97.56 85 GLY A C 1
ATOM 643 O O . GLY A 1 85 ? 8.229 0.516 10.058 1.00 97.56 85 GLY A O 1
ATOM 644 N N . LEU A 1 86 ? 7.359 -1.376 9.211 1.00 97.75 86 LEU A N 1
ATOM 645 C CA . LEU A 1 86 ? 5.964 -1.018 9.482 1.00 97.75 86 LEU A CA 1
ATOM 646 C C . LEU A 1 86 ? 5.683 -0.962 10.984 1.00 97.75 86 LEU A C 1
ATOM 648 O O . LEU A 1 86 ? 5.068 0.001 11.442 1.00 97.75 86 LEU A O 1
ATOM 652 N N . ARG A 1 87 ? 6.146 -1.957 11.751 1.00 98.31 87 ARG A N 1
ATOM 653 C CA . ARG A 1 87 ? 5.992 -1.971 13.211 1.00 98.31 87 ARG A CA 1
ATOM 654 C C . ARG A 1 87 ? 6.642 -0.744 13.843 1.00 98.31 87 ARG A C 1
ATOM 656 O O . ARG A 1 87 ? 5.950 0.001 14.523 1.00 98.31 87 ARG A O 1
ATOM 663 N N . ASP A 1 88 ? 7.904 -0.472 13.527 1.00 98.44 88 ASP A N 1
ATOM 664 C CA . ASP A 1 88 ? 8.638 0.681 14.057 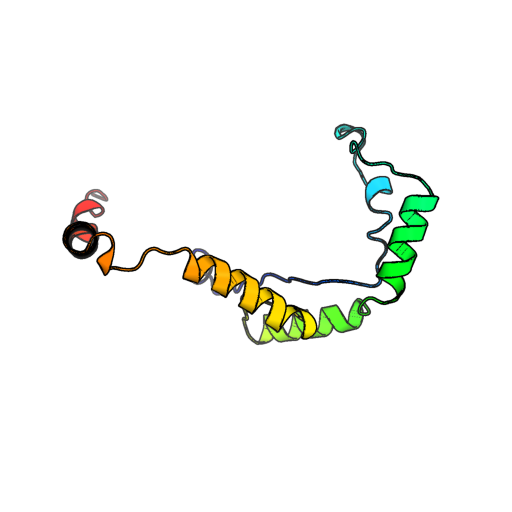1.00 98.44 88 ASP A CA 1
ATOM 665 C C . ASP A 1 88 ? 7.939 2.009 13.742 1.00 98.44 88 ASP A C 1
ATOM 667 O O . ASP A 1 88 ? 7.928 2.938 14.555 1.00 98.44 88 ASP A O 1
ATOM 671 N N . HIS A 1 89 ? 7.362 2.129 12.543 1.00 98.00 89 HIS A N 1
ATOM 672 C CA . HIS A 1 89 ? 6.609 3.315 12.158 1.00 98.00 89 HIS A CA 1
ATOM 673 C C . HIS A 1 89 ? 5.332 3.475 12.992 1.00 98.00 89 HIS A C 1
ATOM 675 O O . HIS A 1 89 ? 5.087 4.558 13.529 1.00 98.00 89 HIS A O 1
ATOM 681 N N . PHE A 1 90 ? 4.540 2.409 13.138 1.00 98.38 90 PHE A N 1
ATOM 682 C CA . PHE A 1 90 ? 3.327 2.445 13.954 1.00 98.38 90 PHE A CA 1
ATOM 683 C C . PHE A 1 90 ? 3.634 2.667 15.433 1.00 98.38 90 PHE A C 1
ATOM 685 O O . PHE A 1 90 ? 2.943 3.457 16.071 1.00 98.38 90 PHE A O 1
ATOM 692 N N . ASP A 1 91 ? 4.701 2.070 15.954 1.00 98.44 91 ASP A N 1
ATOM 693 C CA . ASP A 1 91 ? 5.119 2.245 17.342 1.00 98.44 91 ASP A CA 1
ATOM 694 C C . ASP A 1 91 ? 5.496 3.702 17.629 1.00 98.44 91 ASP A C 1
ATOM 696 O O . ASP A 1 91 ? 5.103 4.240 18.661 1.00 98.44 91 ASP A O 1
ATOM 700 N N . LYS A 1 92 ? 6.162 4.400 16.696 1.00 98.44 92 LYS A N 1
ATOM 701 C CA . LYS A 1 92 ? 6.424 5.849 16.823 1.00 98.44 92 LYS A CA 1
ATOM 702 C C . LYS A 1 92 ? 5.140 6.673 16.878 1.00 98.44 92 LYS A C 1
ATOM 704 O O . LYS A 1 92 ? 5.062 7.622 17.656 1.00 98.44 92 LYS A O 1
ATOM 709 N N . ILE A 1 93 ? 4.142 6.325 16.064 1.00 98.31 93 ILE A N 1
ATOM 710 C CA . ILE A 1 93 ? 2.838 7.002 16.087 1.00 98.31 93 ILE A CA 1
ATOM 711 C C . ILE A 1 93 ? 2.147 6.744 17.429 1.00 98.31 93 ILE A C 1
ATOM 713 O O . ILE A 1 93 ? 1.725 7.696 18.082 1.00 98.31 93 ILE A O 1
ATOM 717 N N . VAL A 1 94 ? 2.084 5.490 17.881 1.00 98.00 94 VAL A N 1
ATOM 718 C CA . VAL A 1 94 ? 1.457 5.124 19.160 1.00 98.00 94 VAL A CA 1
ATOM 719 C C . VAL A 1 94 ? 2.167 5.804 20.330 1.00 98.00 94 VAL A C 1
ATOM 721 O O . VAL A 1 94 ? 1.504 6.386 21.182 1.00 98.00 94 VAL A O 1
ATOM 724 N N . ALA A 1 95 ? 3.500 5.824 20.336 1.00 97.44 95 ALA A N 1
ATOM 725 C CA . ALA A 1 95 ? 4.294 6.497 21.361 1.00 97.44 95 ALA A CA 1
ATOM 726 C C . ALA A 1 95 ? 4.105 8.025 21.386 1.00 97.44 95 ALA A C 1
ATOM 728 O O . ALA A 1 95 ? 4.378 8.653 22.405 1.00 97.44 95 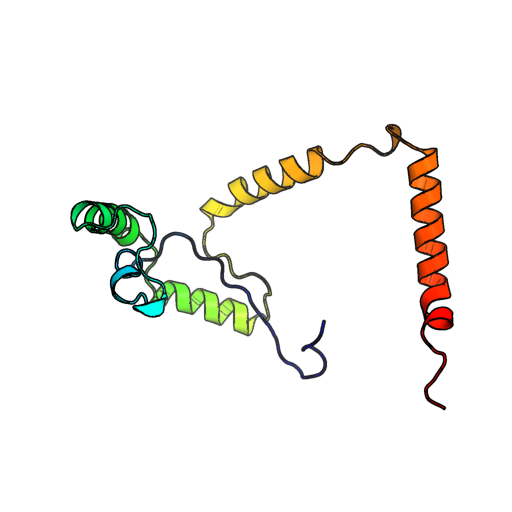ALA A O 1
ATOM 729 N N . SER A 1 96 ? 3.643 8.633 20.286 1.00 97.44 96 SER A N 1
ATOM 730 C CA . SER A 1 96 ? 3.329 10.068 20.235 1.00 97.44 96 SER A CA 1
ATOM 731 C C . SER A 1 96 ? 1.972 10.422 20.856 1.00 97.44 96 SER A C 1
ATOM 733 O O . SER A 1 96 ? 1.694 11.597 21.104 1.00 97.44 96 SER A O 1
ATOM 735 N N . VAL A 1 97 ? 1.123 9.422 21.118 1.00 97.00 97 VAL A N 1
ATOM 736 C CA . VAL A 1 97 ? -0.160 9.622 21.794 1.00 97.00 97 VAL A CA 1
ATOM 737 C C . VAL A 1 97 ? 0.105 9.922 23.267 1.00 97.00 97 VAL A C 1
ATOM 739 O O . VAL A 1 97 ? 0.785 9.162 23.954 1.00 97.00 97 VAL A O 1
ATOM 742 N N . LEU A 1 98 ? -0.435 11.041 23.756 1.00 95.56 98 LEU A N 1
ATOM 743 C CA . LEU A 1 98 ? -0.274 11.430 25.155 1.00 95.56 98 LEU A CA 1
ATOM 744 C C . LEU A 1 98 ? -0.860 10.363 26.098 1.00 95.56 98 LEU A C 1
ATOM 746 O O . LEU A 1 98 ? -1.939 9.830 25.818 1.00 95.56 98 LEU A O 1
ATOM 750 N N . PRO A 1 99 ? -0.196 10.087 27.234 1.00 93.81 99 PRO A N 1
ATOM 751 C CA . PRO A 1 99 ? -0.748 9.212 28.261 1.00 93.81 99 PRO A CA 1
ATOM 752 C C . PRO A 1 99 ? -2.003 9.846 28.887 1.00 93.81 99 PRO A C 1
ATOM 754 O O . PRO A 1 99 ? -2.154 11.071 28.881 1.00 93.81 99 PRO A O 1
ATOM 757 N N . LEU A 1 100 ? -2.905 9.034 29.453 1.00 91.94 100 LEU A N 1
ATOM 758 C CA . LEU A 1 100 ? -4.141 9.533 30.084 1.00 91.94 100 LEU A CA 1
ATOM 759 C C . LEU A 1 100 ? -3.845 10.507 31.232 1.00 91.94 100 LEU A C 1
ATOM 761 O O . LEU A 1 100 ? -4.591 11.456 31.462 1.00 91.94 100 LEU A O 1
ATOM 765 N N . GLU A 1 101 ? -2.720 10.300 31.910 1.00 94.62 101 GLU A N 1
ATOM 766 C CA . GLU A 1 101 ? -2.212 11.111 33.010 1.00 94.62 101 GLU A CA 1
ATOM 767 C C . GLU A 1 101 ? -1.907 12.558 32.596 1.00 94.62 101 GLU A C 1
ATOM 769 O O . GLU A 1 101 ? -1.865 13.436 33.455 1.00 94.62 101 GLU A O 1
ATOM 774 N N . ALA A 1 102 ? -1.723 12.830 31.298 1.00 95.88 102 ALA A N 1
ATOM 775 C CA . ALA A 1 102 ? -1.489 14.182 30.795 1.00 95.88 102 ALA A CA 1
ATOM 776 C C . ALA A 1 102 ? -2.732 15.090 30.904 1.00 95.88 102 ALA A C 1
ATOM 778 O O . ALA A 1 102 ? -2.582 16.305 31.008 1.00 95.88 102 ALA A O 1
ATOM 779 N N . ASP A 1 103 ? -3.944 14.519 30.878 1.00 96.31 103 ASP A N 1
ATOM 780 C CA . ASP A 1 103 ? -5.216 15.236 31.065 1.00 96.31 103 ASP A CA 1
ATOM 781 C C . ASP A 1 103 ? -6.324 14.266 31.533 1.00 96.31 103 ASP A C 1
ATOM 783 O O . ASP A 1 103 ? -7.212 13.904 30.751 1.00 96.31 103 ASP A O 1
ATOM 787 N N . PRO A 1 104 ? -6.290 13.810 32.800 1.00 95.38 104 PRO A N 1
ATOM 788 C CA . PRO A 1 104 ? -7.166 12.737 33.269 1.00 95.38 104 PRO A CA 1
ATOM 789 C C . PRO A 1 104 ? -8.645 13.132 33.224 1.00 95.38 104 PRO A C 1
ATOM 791 O O . PRO A 1 104 ? -9.497 12.375 32.755 1.00 95.38 104 PRO A O 1
ATOM 794 N N . GLU A 1 105 ? -8.952 14.346 33.688 1.00 96.56 105 GLU A N 1
ATOM 795 C CA . GLU A 1 105 ? -10.326 14.835 33.767 1.00 96.56 105 GLU A CA 1
ATOM 796 C C . GLU A 1 105 ? -10.867 15.219 32.388 1.00 96.56 105 GLU A C 1
ATOM 798 O O . GLU A 1 105 ? -11.997 14.864 32.046 1.00 96.56 105 GLU A O 1
ATOM 803 N N . GLY A 1 106 ? -10.062 15.869 31.542 1.00 96.12 106 GLY A N 1
ATOM 804 C CA . GLY A 1 106 ? -10.486 16.175 30.183 1.00 96.12 106 GLY A CA 1
ATOM 805 C C . GLY A 1 106 ? -10.670 14.915 29.336 1.00 96.12 106 GLY A C 1
ATOM 806 O O . GLY A 1 106 ? -11.643 14.831 28.582 1.00 96.12 106 GLY A O 1
ATOM 807 N N . ALA A 1 107 ? -9.810 13.900 29.481 1.00 95.62 107 ALA A N 1
ATOM 808 C CA . ALA A 1 107 ? -9.985 12.610 28.811 1.00 95.62 107 ALA A CA 1
ATOM 809 C C . ALA A 1 107 ? -11.286 11.918 29.248 1.00 95.62 107 ALA A C 1
ATOM 811 O O . ALA A 1 107 ? -12.040 11.444 28.389 1.00 95.62 107 ALA A O 1
ATOM 812 N N . ARG A 1 108 ? -11.598 11.925 30.554 1.00 95.25 108 ARG A N 1
ATOM 813 C CA . ARG A 1 108 ? -12.859 11.397 31.097 1.00 95.25 108 ARG A CA 1
ATOM 814 C C . ARG A 1 108 ? -14.069 12.122 30.508 1.00 95.25 108 ARG A C 1
ATOM 816 O O . ARG A 1 108 ? -14.940 11.474 29.929 1.00 95.25 108 ARG A O 1
ATOM 823 N N . LEU A 1 109 ? -14.095 13.455 30.585 1.00 97.31 109 LEU A N 1
ATOM 824 C CA . LEU A 1 109 ? -15.204 14.275 30.086 1.00 97.31 109 LEU A CA 1
ATOM 825 C C . LEU A 1 109 ? -15.459 14.052 28.590 1.00 97.31 109 LEU A C 1
ATOM 827 O O . LEU A 1 109 ? -16.606 13.845 28.187 1.00 97.31 109 LEU A O 1
ATOM 831 N N . ARG A 1 110 ? -14.402 14.047 27.764 1.00 95.31 110 ARG A N 1
ATOM 832 C CA . ARG A 1 110 ? -14.516 13.814 26.313 1.00 95.31 110 ARG A CA 1
ATOM 833 C C . ARG A 1 110 ? -15.031 12.409 26.001 1.00 95.31 110 ARG A C 1
ATOM 835 O O . ARG A 1 110 ? -15.904 12.257 25.148 1.00 95.31 110 ARG A O 1
ATOM 842 N N . THR A 1 111 ? -14.533 11.394 26.706 1.00 93.50 111 THR A N 1
ATOM 843 C CA . THR A 1 111 ? -14.927 9.996 26.473 1.00 93.50 111 THR A CA 1
ATOM 844 C C . THR A 1 111 ? -16.369 9.737 26.908 1.00 93.50 111 THR A C 1
ATOM 846 O O . THR A 1 111 ? -17.137 9.147 26.150 1.00 93.50 111 THR A O 1
ATOM 849 N N . GLU A 1 112 ? -16.783 10.235 28.075 1.00 95.38 112 GLU A N 1
ATOM 850 C CA . GLU A 1 112 ? -18.171 10.125 28.543 1.00 95.38 112 GLU A CA 1
ATOM 851 C C . GLU A 1 112 ? -19.150 10.872 27.634 1.00 95.38 112 GLU A C 1
ATOM 853 O O . GLU A 1 112 ? -20.236 10.365 27.346 1.00 95.38 112 GLU A O 1
ATOM 858 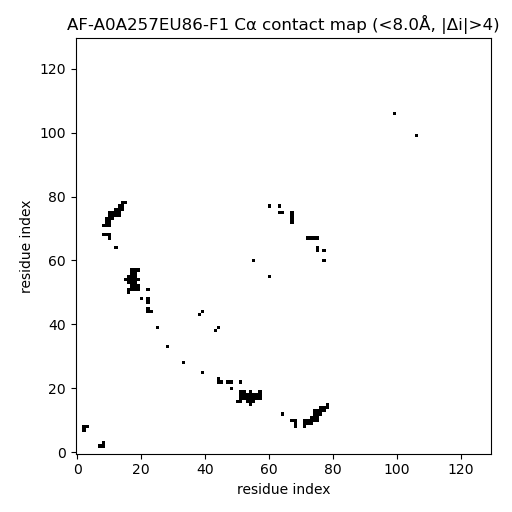N N . ALA A 1 113 ? -18.780 12.067 27.160 1.00 95.00 113 ALA A N 1
ATOM 859 C CA . ALA A 1 113 ? -19.592 12.813 26.203 1.00 95.00 113 ALA A CA 1
ATOM 860 C C . ALA A 1 113 ? -19.772 12.026 24.895 1.00 95.00 113 ALA A C 1
ATOM 862 O O . ALA A 1 113 ? -20.897 11.907 24.404 1.00 95.00 113 ALA A O 1
ATOM 863 N N . LEU A 1 114 ? -18.693 11.427 24.373 1.00 92.88 114 LEU A N 1
ATOM 864 C CA . LEU A 1 114 ? -18.737 10.588 23.174 1.00 92.88 114 LEU A CA 1
ATOM 865 C C . LEU A 1 114 ? -19.629 9.356 23.376 1.00 92.88 114 LEU A C 1
ATOM 867 O O . LEU A 1 114 ? -20.437 9.036 22.508 1.00 92.88 114 LEU A O 1
ATOM 871 N N . GLN A 1 115 ? -19.520 8.684 24.525 1.00 92.06 115 GLN A N 1
ATOM 872 C CA . GLN A 1 115 ? -20.345 7.522 24.865 1.00 92.06 115 GLN A CA 1
ATOM 873 C C . GLN A 1 115 ? -21.830 7.886 24.970 1.00 92.06 115 GLN A C 1
ATOM 875 O O . GLN A 1 115 ? -22.669 7.209 24.373 1.00 92.06 115 GLN A O 1
ATOM 880 N N . LYS A 1 116 ? -22.162 8.980 25.671 1.00 92.56 116 LYS A N 1
ATOM 881 C CA . LYS A 1 116 ? -23.540 9.487 25.785 1.00 92.56 116 LYS A CA 1
ATOM 882 C C . LYS A 1 116 ? -24.118 9.837 24.416 1.00 92.56 116 LYS A C 1
ATOM 884 O O . LYS A 1 116 ? -25.234 9.424 24.105 1.00 92.56 116 LYS A O 1
ATOM 889 N N . TRP A 1 117 ? -23.352 10.540 23.579 1.00 89.69 117 TRP A N 1
ATOM 890 C CA . TRP A 1 117 ? -23.758 10.834 22.205 1.00 89.69 117 TRP A CA 1
ATOM 891 C C . TRP A 1 117 ? -23.961 9.551 21.397 1.00 89.69 117 TRP A C 1
ATOM 893 O O . TRP A 1 117 ? -24.997 9.396 20.762 1.00 89.69 117 TRP A O 1
ATOM 903 N N . ALA A 1 118 ? -23.028 8.596 21.454 1.00 88.44 118 ALA A N 1
ATOM 904 C CA . ALA A 1 118 ? -23.119 7.351 20.697 1.00 88.44 118 ALA A CA 1
ATOM 905 C C . ALA A 1 118 ? -24.337 6.501 21.094 1.00 88.44 118 ALA A C 1
ATOM 907 O O . ALA A 1 118 ? -24.968 5.915 20.216 1.00 88.44 118 ALA A O 1
ATOM 908 N N . ALA A 1 119 ? -24.696 6.474 22.382 1.00 87.25 119 ALA A N 1
ATOM 909 C CA . ALA A 1 119 ? -25.902 5.812 22.877 1.00 87.25 119 ALA A CA 1
ATOM 910 C C . ALA A 1 119 ? -27.192 6.509 22.403 1.00 87.25 119 ALA A C 1
ATOM 912 O O . ALA A 1 119 ? -28.174 5.841 22.089 1.00 87.25 119 ALA A O 1
ATOM 913 N N . GLY A 1 120 ? -27.185 7.844 22.309 1.00 83.44 120 GLY A N 1
ATOM 914 C CA . GLY A 1 120 ? -28.324 8.648 21.850 1.00 83.44 120 GLY A CA 1
ATOM 915 C C . GLY A 1 120 ? -28.385 8.896 20.338 1.00 83.44 120 GLY A C 1
ATOM 916 O O . GLY A 1 120 ? -29.380 9.428 19.848 1.00 83.44 120 GLY A O 1
ATOM 917 N N . ARG A 1 121 ? -27.351 8.523 19.570 1.00 79.06 121 ARG A N 1
ATOM 918 C CA . ARG A 1 121 ? -27.204 8.934 18.161 1.00 79.06 121 ARG A CA 1
ATOM 919 C C . ARG A 1 121 ? -28.339 8.440 17.265 1.00 79.06 121 ARG A C 1
ATOM 921 O O . ARG A 1 121 ? -28.703 9.127 16.323 1.00 79.06 121 ARG A O 1
ATOM 928 N N . ALA A 1 122 ? -28.913 7.273 17.564 1.00 64.19 122 ALA A N 1
ATOM 929 C CA . ALA A 1 122 ? -30.045 6.746 16.808 1.00 64.19 122 ALA A CA 1
ATOM 930 C C . ALA A 1 122 ? -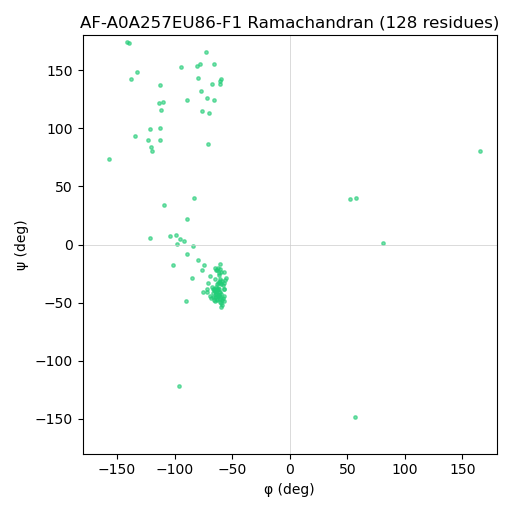31.280 7.654 16.932 1.00 64.19 122 ALA A C 1
ATOM 932 O O . ALA A 1 122 ? -31.967 7.863 15.944 1.00 64.19 122 ALA A O 1
ATOM 933 N N . ALA A 1 123 ? -31.519 8.257 18.102 1.00 67.00 123 ALA A N 1
ATOM 934 C CA . ALA A 1 123 ? -32.620 9.201 18.296 1.00 67.00 123 ALA A CA 1
ATOM 935 C C . ALA A 1 123 ? -32.380 10.540 17.573 1.00 67.00 123 ALA A C 1
ATOM 937 O O . ALA A 1 123 ? -33.321 11.145 17.080 1.00 67.00 123 ALA A O 1
ATOM 938 N N . ALA A 1 124 ? -31.123 10.987 17.467 1.00 67.62 124 ALA A N 1
ATOM 939 C CA . ALA A 1 124 ? -30.776 12.257 16.822 1.00 67.62 124 ALA A CA 1
ATOM 940 C C . ALA A 1 124 ? -30.828 12.221 15.281 1.00 67.62 124 ALA A C 1
ATOM 942 O O . ALA A 1 124 ? -30.943 13.272 14.657 1.00 67.62 124 ALA A O 1
ATOM 943 N N . PHE A 1 125 ? -30.726 11.037 14.666 1.00 66.31 125 PHE A N 1
ATOM 944 C CA . PHE A 1 125 ? -30.654 10.881 13.207 1.00 66.31 125 PHE A CA 1
ATOM 945 C C . PHE A 1 125 ? -31.779 10.016 12.602 1.00 66.31 125 PHE A C 1
ATOM 947 O O . PHE A 1 125 ? -31.764 9.796 11.395 1.00 66.31 125 PHE A O 1
ATOM 954 N N . ASN A 1 126 ? -32.769 9.575 13.394 1.00 61.41 126 ASN A N 1
ATOM 955 C CA . ASN A 1 126 ? -3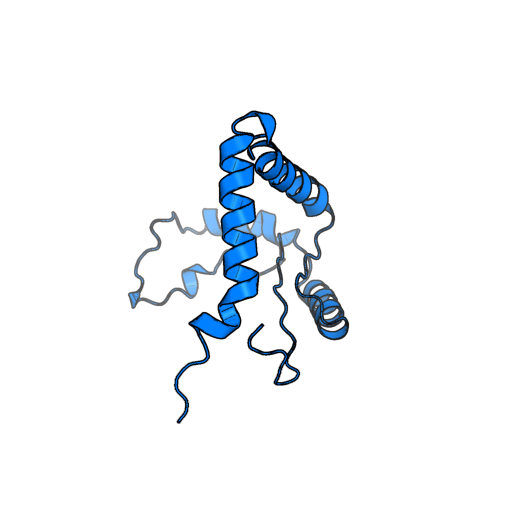3.939 8.811 12.920 1.00 61.41 126 ASN A CA 1
ATOM 956 C C . ASN A 1 126 ? -35.269 9.600 12.944 1.00 61.41 126 ASN A C 1
ATOM 958 O O . ASN A 1 126 ? -36.324 9.004 13.140 1.00 61.41 126 ASN A O 1
ATOM 962 N N . GLU A 1 127 ? -35.269 10.913 12.700 1.00 49.91 127 GLU A N 1
ATOM 963 C CA . GLU A 1 127 ? -36.511 11.636 12.372 1.00 49.91 127 GLU A CA 1
ATOM 964 C C . GLU A 1 127 ? -36.405 12.360 11.023 1.00 49.91 127 GLU A C 1
ATOM 966 O O . GLU A 1 127 ? -35.977 13.511 10.946 1.00 49.91 127 GLU A O 1
ATOM 971 N N . LYS A 1 128 ? -36.795 11.651 9.951 1.00 49.00 128 LYS A N 1
ATOM 972 C CA . LYS A 1 128 ? -37.900 11.987 9.021 1.00 49.00 128 LYS A CA 1
ATOM 973 C C . LYS A 1 128 ? -37.800 11.148 7.735 1.00 49.00 128 LYS A C 1
ATOM 975 O O . LYS A 1 128 ? -37.373 11.635 6.695 1.00 49.00 128 LYS A O 1
ATOM 980 N N . GLU A 1 129 ? -38.266 9.906 7.801 1.00 44.41 129 GLU A N 1
ATOM 981 C CA . GLU A 1 129 ? -39.009 9.316 6.681 1.00 44.41 129 GLU A CA 1
ATOM 982 C C . GLU A 1 129 ? -40.444 9.120 7.185 1.00 44.41 129 GLU A C 1
ATOM 984 O O . GLU A 1 129 ? -40.762 8.130 7.841 1.00 44.41 129 GLU A O 1
ATOM 989 N N . ALA A 1 130 ? -41.263 10.151 6.980 1.00 38.44 130 ALA A N 1
ATOM 990 C CA . ALA A 1 130 ? -42.716 10.133 7.110 1.00 38.44 130 ALA A CA 1
ATOM 991 C C . ALA A 1 130 ? -43.296 10.677 5.804 1.00 38.44 130 ALA A C 1
ATOM 993 O O . ALA A 1 130 ? -42.716 11.669 5.298 1.00 38.44 130 ALA A O 1
#

Solvent-accessible surface area (backbone atoms only — not comparable to full-atom values): 8098 Å² total; per-residue (Å²): 132,88,44,59,91,72,78,47,82,67,65,47,78,54,78,80,64,46,44,61,68,68,58,52,51,73,83,71,57,58,73,93,68,64,75,87,87,64,88,81,48,73,66,56,33,52,56,42,44,70,56,21,72,75,22,51,52,63,68,62,53,47,53,54,51,51,53,27,58,78,67,63,34,52,73,38,64,93,49,79,82,50,52,60,62,52,48,57,53,51,50,55,55,58,68,66,53,79,59,64,84,80,45,54,66,61,52,48,53,53,50,52,52,50,51,55,46,63,73,45,42,63,73,76,73,69,80,82,92,126

Radius of gyration: 23.77 Å; Cα contacts (8 Å, |Δi|>4): 76; chains: 1; bounding box: 63×34×57 Å

Secondary structure (DSSP, 8-state):
--SGGGT----EE---SBSSSGGGGGGG--GGG---SS--SHHHHHHHHHHHTTSBPHHHHHHHHHHHHHTT-SEE---TTHHHHHHHHHHHHHHTSPPGGGSHHHHHHHHHHHHHHHHHHHHHH-----

pLDDT: mean 91.8, std 11.34, range [38.44, 98.69]

Sequence (130 aa):
QGLVKHNIGVSVLCPANIKSNIAEASKLRPAAFGQSGYVENEETVASLHSIHIHGMEPVQLAEYVKAGIEANE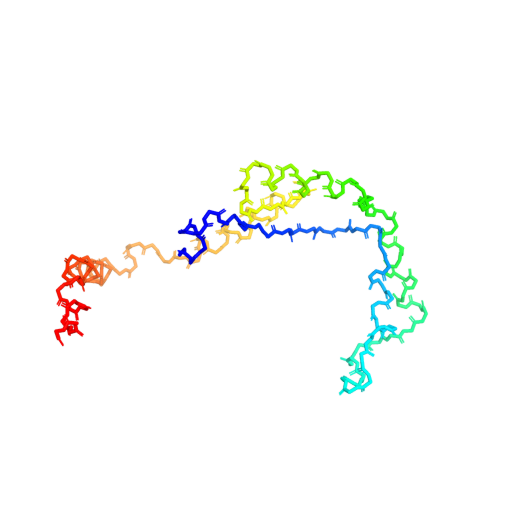LYIIPYPEAKEGLRDHFDKIVASVLPLEADPEGARLRTEALQKWAAGRAAAFNEKEA

Mean predicted aligned error: 6.83 Å

Foldseek 3Di:
DPCVVVVDFAADEDEDQALDQVLVVVVVDDCVVPDPPDDRDPVSSVVSNVRNNPHDYVVVSVVQVVVCVVVSHHYRYPDPVCVVVVVVVVVVVVVPDDDCVVPVPVVVVVVVVVVVCVVCVCVVPPPDPD

Nearest PDB structures (foldseek):
  4y98-assembly1_A  TM=9.415E-01  e=1.821E-03  Sphingobium sp. SYK-6
  4yag-assembly1_B  TM=8.091E-01  e=3.362E-04  Sphingobium sp. SYK-6
  5ig2-assembly1_B  TM=7.730E-01  e=5.153E-03  Paraburkholderia phymatum STM815
  4bmv-assembly4_H  TM=5.192E-01  e=1.093E-01  Sphingobium yanoikuyae